Protein AF-F9EP36-F1 (afdb_monomer)

Mean predicted aligned error: 14.04 Å

Radius of gyration: 19.12 Å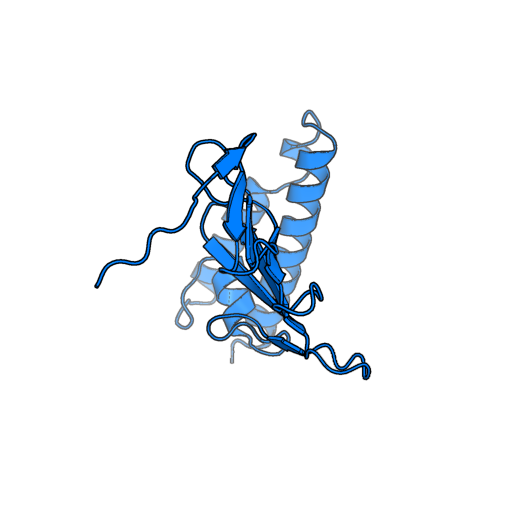; Cα contacts (8 Å, |Δi|>4): 230; chains: 1; bounding box: 52×39×46 Å

Secondary structure (DSSP, 8-state):
-------EEETTEEEEE-TTS-EEEEEEEETTEE-EEEEEE-TTSSEEEEEEEETTEEEEEEE--SSSS---EEE-TTS--TT-THHHHHHHT--TT--HHHHHHHHHHHHHHH-GGGGTTS-HHHHHHHHHHHHHHHHHHHHHHHH--

Nearest PDB structures (foldseek):
  7vfm-assembly2_C  TM=6.776E-01  e=6.933E-03  Staphylococcus aureus subsp. aureus USA300
  5e9u-assembly1_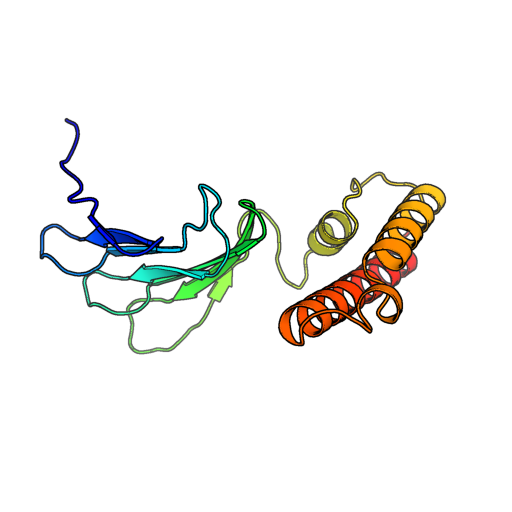D  TM=6.563E-01  e=6.537E-03  Streptococcus gordonii
  7vfn-assembly2_C  TM=7.112E-01  e=2.243E-02  Staphylococcus aureus subsp. aureus USA300
  7vfm-assembly1_A  TM=4.727E-01  e=2.115E-02  Staphylococcus aureus subsp. aureus USA300
  7ec1-assembly1_B  TM=4.729E-01  e=5.102E-02  Staphylococcus aureus subsp. aureus USA300

pLDDT: mean 74.53, std 14.13, range [33.28, 91.31]

Organism: NCBI:txid997347

Structure (mmCIF, N/CA/C/O backbone):
data_AF-F9EP36-F1
#
_entry.id   AF-F9EP36-F1
#
loop_
_atom_site.group_PDB
_atom_site.id
_atom_site.type_symbol
_atom_site.label_atom_id
_atom_site.label_alt_id
_atom_site.label_comp_id
_atom_site.label_asym_id
_atom_site.label_entity_id
_atom_site.label_seq_id
_atom_site.pdbx_PDB_ins_code
_atom_site.Cartn_x
_atom_site.Cartn_y
_atom_site.Cartn_z
_atom_site.occupancy
_atom_site.B_iso_or_equiv
_atom_site.auth_seq_id
_atom_site.auth_comp_id
_atom_site.auth_asym_id
_atom_site.auth_atom_id
_atom_site.pdbx_PDB_model_num
ATOM 1 N N . MET A 1 1 ? -29.469 -18.237 6.618 1.00 33.28 1 MET A N 1
ATOM 2 C CA . MET A 1 1 ? -29.587 -17.023 7.456 1.00 33.28 1 MET A CA 1
ATOM 3 C C . MET A 1 1 ? -28.737 -15.926 6.822 1.00 33.28 1 MET A C 1
ATOM 5 O O . MET A 1 1 ? -27.547 -16.142 6.652 1.00 33.28 1 MET A O 1
ATOM 9 N N . ARG A 1 2 ? -29.332 -14.816 6.368 1.00 37.31 2 ARG A N 1
ATOM 10 C CA . ARG A 1 2 ? -28.615 -13.639 5.840 1.00 37.31 2 ARG A CA 1
ATOM 11 C C . ARG A 1 2 ? -28.893 -12.496 6.813 1.00 37.31 2 ARG A C 1
ATOM 13 O O . ARG A 1 2 ? -30.041 -12.084 6.929 1.00 37.31 2 ARG A O 1
ATOM 20 N N . THR A 1 3 ? -27.894 -12.078 7.578 1.00 39.41 3 THR A N 1
ATOM 21 C CA . THR A 1 3 ? -28.045 -11.030 8.594 1.00 39.41 3 THR A CA 1
ATOM 22 C C . THR A 1 3 ? -28.234 -9.652 7.944 1.00 39.41 3 THR A C 1
ATOM 24 O O . THR A 1 3 ? -27.612 -9.368 6.915 1.00 39.41 3 THR A O 1
ATOM 27 N N . PRO A 1 4 ? -29.094 -8.785 8.511 1.00 42.03 4 PRO A N 1
ATOM 28 C CA . PRO A 1 4 ? -29.418 -7.486 7.938 1.00 42.03 4 PRO A CA 1
ATOM 29 C C . PRO A 1 4 ? -28.344 -6.465 8.333 1.00 42.03 4 PRO A C 1
ATOM 31 O O . PRO A 1 4 ? -28.466 -5.761 9.332 1.00 42.03 4 PRO A O 1
ATOM 34 N N . PHE A 1 5 ? -27.261 -6.370 7.560 1.00 46.81 5 PHE A N 1
ATOM 35 C CA . PHE A 1 5 ? -26.317 -5.264 7.721 1.00 46.81 5 PHE A CA 1
ATOM 36 C C . PHE A 1 5 ? -27.027 -3.956 7.357 1.00 46.81 5 PHE A C 1
ATOM 38 O O . PHE A 1 5 ? -27.423 -3.751 6.208 1.00 46.81 5 PHE A O 1
ATOM 45 N N . LYS A 1 6 ? -27.196 -3.062 8.338 1.00 47.19 6 LYS A N 1
ATOM 46 C CA . LYS A 1 6 ? -27.715 -1.700 8.154 1.00 47.19 6 LYS A CA 1
ATOM 47 C C . LYS A 1 6 ? -26.655 -0.858 7.433 1.00 47.19 6 LYS A C 1
ATOM 49 O O . LYS A 1 6 ? -25.973 -0.039 8.038 1.00 47.19 6 LYS A O 1
ATOM 54 N N . ASN A 1 7 ? -26.473 -1.130 6.144 1.00 50.56 7 ASN A N 1
ATOM 55 C CA . ASN A 1 7 ? -25.464 -0.506 5.301 1.00 50.56 7 ASN A CA 1
ATOM 56 C C . ASN A 1 7 ? -25.910 0.930 5.003 1.00 50.56 7 ASN A C 1
ATOM 58 O O . ASN A 1 7 ? -26.829 1.156 4.216 1.00 50.56 7 ASN A O 1
ATOM 62 N N . SER A 1 8 ? -25.306 1.905 5.677 1.00 56.25 8 SER A N 1
ATOM 63 C CA . SER A 1 8 ? -25.582 3.317 5.409 1.00 56.25 8 SER A CA 1
ATOM 64 C C . SER A 1 8 ? -24.542 3.828 4.422 1.00 56.25 8 SER A C 1
ATOM 66 O O . SER A 1 8 ? -23.374 3.978 4.767 1.00 56.25 8 SER A O 1
ATOM 68 N N . LEU A 1 9 ? -24.955 4.079 3.179 1.00 53.34 9 LEU A N 1
ATOM 69 C CA . LEU A 1 9 ? -24.107 4.721 2.177 1.00 53.34 9 LEU A CA 1
ATOM 70 C C . LEU A 1 9 ? -24.139 6.235 2.429 1.00 53.34 9 LEU A C 1
ATOM 72 O O . LEU A 1 9 ? -24.950 6.958 1.854 1.00 53.34 9 LEU A O 1
ATOM 76 N N . LYS A 1 10 ? -23.311 6.726 3.352 1.00 54.28 10 LYS A N 1
ATOM 77 C CA . LYS A 1 10 ? -23.177 8.167 3.599 1.00 54.28 10 LYS A CA 1
ATOM 78 C C . LYS A 1 10 ? -21.921 8.677 2.902 1.00 54.28 10 LYS A C 1
ATOM 80 O O . LYS A 1 10 ? -20.820 8.227 3.183 1.00 54.28 10 LYS A O 1
ATOM 85 N N . SER A 1 11 ? -22.086 9.621 1.977 1.00 53.78 11 SER A N 1
ATOM 86 C CA . SER A 1 11 ? -21.000 10.479 1.471 1.00 53.78 11 SER A CA 1
ATOM 87 C C . SER A 1 11 ? -19.763 9.757 0.904 1.00 53.78 11 SER A C 1
ATOM 89 O O . SER A 1 11 ? -18.638 10.184 1.150 1.00 53.78 11 SER A O 1
ATOM 91 N N . GLY A 1 12 ? -19.939 8.669 0.144 1.00 68.19 12 GLY A N 1
ATOM 92 C CA . GLY A 1 12 ? -18.802 7.971 -0.479 1.00 68.19 12 GLY A CA 1
ATOM 93 C C . GLY A 1 12 ? -17.945 7.173 0.510 1.00 68.19 12 GLY A C 1
ATOM 94 O O . GLY A 1 12 ? -16.748 6.977 0.310 1.00 68.19 12 GLY A O 1
ATOM 95 N N . LYS A 1 13 ? -18.544 6.707 1.602 1.00 72.44 13 LYS A N 1
ATOM 96 C CA . LYS A 1 13 ? -17.974 5.683 2.471 1.00 72.44 13 LYS A CA 1
ATOM 97 C C . LYS A 1 13 ? -19.058 4.677 2.842 1.00 72.44 13 LYS A C 1
ATOM 99 O O . LYS A 1 13 ? -20.239 5.013 2.920 1.00 72.44 13 LYS A O 1
ATOM 104 N N . MET A 1 14 ? -18.649 3.426 2.992 1.00 80.50 14 MET A N 1
ATOM 105 C CA . MET A 1 14 ? -19.493 2.337 3.458 1.00 80.50 14 MET A CA 1
ATOM 106 C C . MET A 1 14 ? -19.201 2.110 4.933 1.00 80.50 14 MET A C 1
ATOM 108 O O . MET A 1 14 ? -18.054 1.873 5.306 1.00 80.50 14 MET A O 1
ATOM 112 N N . GLU A 1 15 ? -20.238 2.177 5.756 1.00 82.69 15 GLU A N 1
ATOM 113 C CA . GLU A 1 15 ? -20.147 1.953 7.193 1.00 82.69 15 GLU A CA 1
ATOM 114 C C . GLU A 1 15 ? -21.006 0.740 7.554 1.00 82.69 15 GLU A C 1
ATOM 116 O O . GLU A 1 15 ? -22.191 0.688 7.207 1.00 82.69 15 GLU A O 1
ATOM 121 N N . ALA A 1 16 ? -20.417 -0.226 8.259 1.00 84.25 16 ALA A N 1
ATOM 122 C CA . ALA A 1 16 ? -21.174 -1.287 8.912 1.00 84.25 16 ALA A CA 1
ATOM 123 C C . ALA A 1 16 ? -21.062 -1.139 10.425 1.00 84.25 16 ALA A C 1
ATOM 125 O O . ALA A 1 16 ? -20.034 -0.703 10.947 1.00 84.25 16 ALA A O 1
ATOM 126 N N . PHE A 1 17 ? -22.122 -1.534 11.120 1.00 82.12 17 PHE A N 1
ATOM 127 C CA . PHE A 1 17 ? -22.259 -1.419 12.566 1.00 82.12 17 PHE A CA 1
ATOM 128 C C . PHE A 1 17 ? -22.421 -2.811 13.186 1.00 82.12 17 PHE A C 1
ATOM 130 O O . PHE A 1 17 ? -22.920 -3.732 12.536 1.00 82.12 17 PHE A O 1
ATOM 137 N N . TYR A 1 18 ? -21.991 -2.963 14.435 1.00 81.75 18 TYR A N 1
ATOM 138 C CA . TYR A 1 18 ? -22.345 -4.098 15.284 1.00 81.75 18 TYR A CA 1
ATOM 139 C C . TYR A 1 18 ? -23.840 -4.063 15.633 1.00 81.75 18 TYR A C 1
ATOM 141 O O . TYR A 1 18 ? -24.495 -3.028 15.490 1.00 81.75 18 TYR A O 1
ATOM 149 N N . GLU A 1 19 ? -24.382 -5.176 16.136 1.00 79.44 19 GLU A N 1
ATOM 150 C CA . GLU A 1 19 ? -25.770 -5.237 16.627 1.00 79.44 19 GLU A CA 1
ATOM 151 C C . GLU A 1 19 ? -26.021 -4.240 17.768 1.00 79.44 19 GLU A C 1
ATOM 153 O O . GLU A 1 19 ? -27.108 -3.678 17.875 1.00 79.44 19 GLU A O 1
ATOM 158 N N . SER A 1 20 ? -24.979 -3.924 18.544 1.00 79.56 20 SER A N 1
ATOM 159 C CA . SER A 1 20 ? -24.967 -2.877 19.571 1.00 79.56 20 SER A CA 1
ATOM 160 C C . SER A 1 20 ? -25.059 -1.442 19.023 1.00 79.56 20 SER A C 1
ATOM 162 O O . SER A 1 20 ? -25.136 -0.489 19.797 1.00 79.56 20 SER A O 1
ATOM 164 N N . GLY A 1 21 ? -25.032 -1.251 17.699 1.00 79.94 21 GLY A N 1
ATOM 165 C CA . GLY A 1 21 ? -25.083 0.057 17.037 1.00 79.94 21 GLY A CA 1
ATOM 166 C C . GLY A 1 21 ? -23.738 0.785 16.950 1.00 79.94 21 GLY A C 1
ATOM 167 O O . GLY A 1 21 ? -23.665 1.867 16.368 1.00 79.94 21 GLY A O 1
ATOM 168 N N . ARG A 1 22 ? -22.660 0.203 17.488 1.00 81.12 22 ARG A N 1
ATOM 169 C CA . ARG A 1 22 ? -21.295 0.739 17.370 1.00 81.12 22 ARG A CA 1
ATOM 170 C C . ARG A 1 22 ? -20.734 0.501 15.976 1.00 81.12 22 ARG A C 1
ATOM 172 O O . ARG A 1 22 ? -21.069 -0.493 15.337 1.00 81.12 22 ARG A O 1
ATOM 179 N N . ILE A 1 23 ? -19.869 1.394 15.500 1.00 83.06 23 ILE A N 1
ATOM 180 C CA . ILE A 1 23 ? -19.220 1.212 14.199 1.00 83.06 23 ILE A CA 1
ATOM 181 C C . ILE A 1 23 ? -18.326 -0.030 14.234 1.00 83.06 23 ILE A C 1
ATOM 183 O O . ILE A 1 23 ? -17.579 -0.246 15.183 1.00 83.06 23 ILE A O 1
ATOM 187 N N . LYS A 1 24 ? -18.445 -0.861 13.202 1.00 86.62 24 LYS A N 1
ATOM 188 C CA . LYS A 1 24 ? -17.657 -2.077 13.007 1.00 86.62 24 LYS A CA 1
ATOM 189 C C . LYS A 1 24 ? -16.595 -1.872 11.944 1.00 86.62 24 LYS A C 1
ATOM 191 O O . LYS A 1 24 ? -15.441 -2.219 12.157 1.00 86.62 24 LYS A O 1
ATOM 196 N N . ILE A 1 25 ? -16.979 -1.307 10.805 1.00 86.69 25 ILE A N 1
ATOM 197 C CA . ILE A 1 25 ? -16.064 -1.069 9.693 1.00 86.69 25 ILE A CA 1
ATOM 198 C C . ILE A 1 25 ? -16.448 0.209 8.956 1.00 86.69 25 ILE A C 1
ATOM 200 O O . ILE A 1 25 ? -17.631 0.494 8.777 1.00 86.69 25 ILE A O 1
ATOM 204 N N . GLU A 1 26 ? -15.443 0.947 8.511 1.00 88.75 26 GLU A N 1
ATOM 205 C CA . GLU A 1 26 ? -15.549 2.106 7.639 1.00 88.75 26 GLU A CA 1
ATOM 206 C C . GLU A 1 26 ? -14.667 1.860 6.412 1.00 88.75 26 GLU A C 1
ATOM 208 O O . GLU A 1 26 ? -13.462 1.668 6.544 1.00 88.75 26 GLU A O 1
ATOM 213 N N . ILE A 1 27 ? -15.250 1.843 5.214 1.00 86.06 27 ILE A N 1
ATOM 214 C CA . ILE A 1 27 ? -14.526 1.642 3.954 1.00 86.06 27 ILE A CA 1
ATOM 215 C C . ILE A 1 27 ? -14.747 2.868 3.061 1.00 86.06 27 I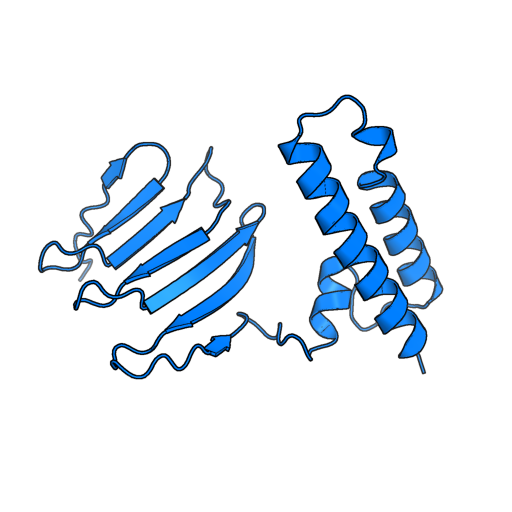LE A C 1
ATOM 217 O O . ILE A 1 27 ? -15.884 3.109 2.643 1.00 86.06 27 ILE A O 1
ATOM 221 N N . PRO A 1 28 ? -13.699 3.640 2.719 1.00 81.56 28 PRO A N 1
ATOM 222 C CA . PRO A 1 28 ? -13.833 4.771 1.810 1.00 81.56 28 PRO A CA 1
ATOM 223 C C . PRO A 1 28 ? -14.079 4.276 0.380 1.00 81.56 28 PRO A C 1
ATOM 225 O O . PRO A 1 28 ? -13.262 3.558 -0.195 1.00 81.56 28 PRO A O 1
ATOM 228 N N . TYR A 1 29 ? -15.202 4.684 -0.204 1.00 75.44 29 TYR A N 1
ATOM 229 C CA . TYR A 1 29 ? -15.652 4.292 -1.537 1.00 75.44 29 TYR A CA 1
ATOM 230 C C . TYR A 1 29 ? -15.835 5.529 -2.417 1.00 75.44 29 TYR A C 1
ATOM 232 O O . TYR A 1 29 ? -16.827 6.250 -2.323 1.00 75.44 29 TYR A O 1
ATOM 240 N N . SER A 1 30 ? -14.909 5.756 -3.345 1.00 66.56 30 SER A N 1
ATOM 241 C CA . SER A 1 30 ? -15.029 6.849 -4.310 1.00 66.56 30 SER A CA 1
ATOM 242 C C . SER A 1 30 ? -15.337 6.290 -5.694 1.00 66.56 30 SER A C 1
ATOM 244 O O . SER A 1 30 ? -14.551 5.524 -6.244 1.00 66.56 30 SER A O 1
ATOM 246 N N . ARG A 1 31 ? -16.493 6.664 -6.266 1.00 63.91 31 ARG A N 1
ATOM 247 C CA . ARG A 1 31 ? -16.913 6.280 -7.632 1.00 63.91 31 ARG A CA 1
ATOM 248 C C . ARG A 1 31 ? -16.849 4.762 -7.907 1.00 63.91 31 ARG A C 1
ATOM 250 O O . ARG A 1 31 ? -16.453 4.343 -8.987 1.00 63.91 31 ARG A O 1
ATOM 257 N N . GLY A 1 32 ? -17.221 3.942 -6.920 1.00 67.06 32 GLY A N 1
ATOM 258 C CA . GLY A 1 32 ? -17.228 2.476 -7.032 1.00 67.06 32 GLY A CA 1
ATOM 259 C C . GLY A 1 32 ? -15.881 1.791 -6.771 1.00 67.06 32 GLY A C 1
ATOM 260 O O . GLY A 1 32 ? -15.824 0.567 -6.780 1.00 67.06 32 GLY A O 1
ATOM 261 N N . VAL A 1 33 ? -14.817 2.550 -6.486 1.00 68.81 33 VAL A N 1
ATOM 262 C CA . VAL A 1 33 ? -13.484 2.016 -6.178 1.00 68.81 33 VAL A CA 1
ATOM 263 C C . VAL A 1 33 ? -13.107 2.349 -4.736 1.00 68.81 33 VAL A C 1
ATOM 265 O O . VAL A 1 33 ? -13.264 3.487 -4.282 1.00 68.81 33 VAL A O 1
ATOM 268 N N . VAL A 1 34 ? -12.581 1.359 -4.012 1.00 75.25 34 VAL A N 1
ATOM 269 C CA . VAL A 1 34 ? -12.012 1.577 -2.678 1.00 75.25 34 VAL A CA 1
ATOM 270 C C . 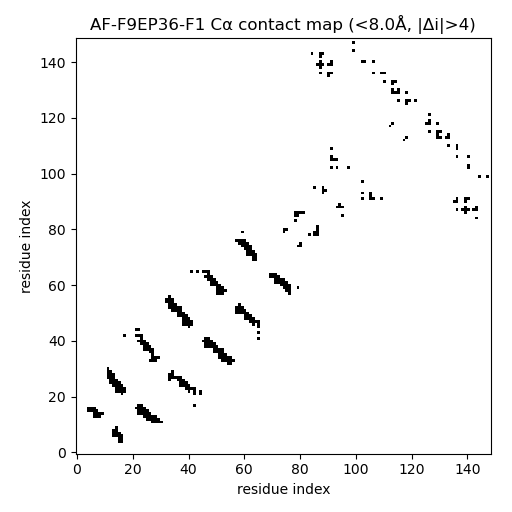VAL A 1 34 ? -10.659 2.261 -2.829 1.00 75.25 34 VAL A C 1
ATOM 272 O O . VAL A 1 34 ? -9.739 1.725 -3.449 1.00 75.25 34 VAL A O 1
ATOM 275 N N . ASN A 1 35 ? -10.534 3.466 -2.284 1.00 76.06 35 ASN A N 1
ATOM 276 C CA . ASN A 1 35 ? -9.284 4.216 -2.309 1.00 76.06 35 ASN A CA 1
ATOM 277 C C . ASN A 1 35 ? -9.159 5.016 -1.013 1.00 76.06 35 ASN A C 1
ATOM 279 O O . ASN A 1 35 ? -10.016 5.850 -0.715 1.00 76.06 35 ASN A O 1
ATOM 283 N N . GLY A 1 36 ? -8.109 4.750 -0.239 1.00 82.31 36 GLY A N 1
ATOM 284 C CA . GLY A 1 36 ? -7.923 5.304 1.099 1.00 82.31 36 GLY A CA 1
ATOM 285 C C . GLY A 1 36 ? -7.787 4.223 2.167 1.00 82.31 36 GLY A C 1
ATOM 286 O O . GLY A 1 36 ? -7.491 3.069 1.875 1.00 82.31 36 GLY A O 1
ATOM 287 N N . ILE A 1 37 ? -7.972 4.616 3.423 1.00 84.31 37 ILE A N 1
ATOM 288 C CA . ILE A 1 37 ? -7.775 3.739 4.578 1.00 84.31 37 ILE A CA 1
ATOM 289 C C . ILE A 1 37 ? -9.140 3.249 5.041 1.00 84.31 37 ILE A C 1
ATOM 291 O O . ILE A 1 37 ? -9.967 4.056 5.461 1.00 84.31 37 ILE A O 1
ATOM 295 N N . ALA A 1 38 ? -9.372 1.943 4.958 1.00 87.50 38 ALA A N 1
ATOM 296 C CA . ALA A 1 38 ? -10.503 1.326 5.626 1.00 87.50 38 ALA A CA 1
ATOM 297 C C . ALA A 1 38 ? -10.149 1.053 7.085 1.00 87.50 38 ALA A C 1
ATOM 299 O O . ALA A 1 38 ? -9.049 0.592 7.384 1.00 87.50 38 ALA A O 1
ATOM 300 N N . LYS A 1 39 ? -11.082 1.317 7.990 1.00 88.81 39 LYS A N 1
ATOM 301 C CA . LYS A 1 39 ? -10.890 1.155 9.428 1.00 88.81 39 LYS A CA 1
ATOM 302 C C . LYS A 1 39 ? -11.863 0.125 9.955 1.00 88.81 39 LYS A C 1
ATOM 304 O O . LYS A 1 39 ? -13.054 0.209 9.691 1.00 88.81 39 LYS A O 1
ATOM 309 N N . GLU A 1 40 ? -11.358 -0.833 10.705 1.00 88.75 40 GLU A N 1
ATOM 310 C CA . GLU A 1 40 ? -12.144 -1.809 11.443 1.00 88.75 40 GLU A CA 1
ATOM 311 C C . GLU A 1 40 ? -11.998 -1.514 12.928 1.00 88.75 40 GLU A C 1
ATOM 313 O O . GLU A 1 40 ? -10.903 -1.198 13.397 1.00 88.75 40 GLU A O 1
ATOM 318 N N . TYR A 1 41 ? -13.094 -1.619 13.664 1.00 87.44 41 TYR A N 1
ATOM 319 C CA . TYR A 1 41 ? -13.162 -1.300 15.080 1.00 87.44 41 TYR A CA 1
ATOM 320 C C . TYR A 1 41 ? -13.617 -2.525 15.866 1.00 87.44 41 TYR A C 1
ATOM 322 O O . TYR A 1 41 ? -14.471 -3.294 15.419 1.00 87.44 41 TYR A O 1
ATOM 330 N N . PHE A 1 42 ? -13.063 -2.694 17.061 1.00 85.06 42 PHE A N 1
ATOM 331 C CA . PHE A 1 42 ? -13.584 -3.619 18.054 1.00 85.06 42 PHE A CA 1
ATOM 332 C C . PHE A 1 42 ? -14.944 -3.137 18.549 1.00 85.06 42 PHE A C 1
ATOM 334 O O . PHE A 1 42 ? -15.262 -1.948 18.498 1.00 85.06 42 PHE A O 1
ATOM 341 N N . GLU A 1 43 ? -15.738 -4.049 19.104 1.00 82.56 43 GLU A N 1
ATOM 342 C CA . GLU A 1 43 ? -17.004 -3.677 19.735 1.00 82.56 43 GLU A CA 1
ATOM 343 C C . GLU A 1 43 ? -16.798 -2.731 20.932 1.00 82.56 43 GLU A C 1
ATOM 345 O O . GLU A 1 43 ? -17.674 -1.931 21.242 1.00 82.56 43 GLU A O 1
ATOM 350 N N . SER A 1 44 ? -15.607 -2.711 21.542 1.00 82.12 44 SER A N 1
ATOM 351 C CA . SER A 1 44 ? -15.193 -1.706 22.533 1.00 82.12 44 SER A CA 1
ATOM 352 C C . SER A 1 44 ? -15.190 -0.265 21.987 1.00 82.12 44 SER A C 1
ATOM 354 O O . SER A 1 44 ? -15.256 0.681 22.770 1.00 82.12 44 SER A O 1
ATOM 356 N N . GLY A 1 45 ? -15.155 -0.087 20.661 1.00 80.31 45 GLY A N 1
ATOM 357 C CA . GLY A 1 45 ? -14.963 1.188 19.965 1.00 80.31 45 GLY A CA 1
ATOM 358 C C . GLY A 1 45 ? -13.495 1.502 19.654 1.00 80.31 45 GLY A C 1
ATOM 359 O O . GLY A 1 45 ? -13.209 2.497 18.988 1.00 80.31 45 GLY A O 1
ATOM 360 N N . ARG A 1 46 ? -12.554 0.665 20.110 1.00 83.44 46 ARG A N 1
ATOM 361 C CA . ARG A 1 46 ? -11.125 0.797 19.798 1.00 83.44 46 ARG A CA 1
ATOM 362 C C . ARG A 1 46 ? -10.854 0.387 18.353 1.00 83.44 46 ARG A C 1
ATOM 364 O O . ARG A 1 46 ? -11.529 -0.478 17.804 1.00 83.44 46 ARG A O 1
ATOM 371 N N . LEU A 1 47 ? -9.856 1.006 17.732 1.00 82.56 47 LEU A N 1
ATOM 372 C CA . LEU A 1 47 ? -9.415 0.639 16.390 1.00 82.56 47 LEU A CA 1
ATOM 373 C C . LEU A 1 47 ? -8.816 -0.771 16.430 1.00 82.56 47 LEU A C 1
ATOM 375 O O . LEU A 1 47 ? -7.926 -1.024 17.234 1.00 82.56 47 LEU A O 1
ATOM 379 N N . ALA A 1 48 ? -9.319 -1.669 15.588 1.00 84.62 48 ALA A N 1
ATOM 380 C CA . ALA A 1 48 ? -8.870 -3.053 15.463 1.00 84.62 48 ALA A CA 1
ATOM 381 C C . ALA A 1 48 ? -7.950 -3.247 14.259 1.00 84.62 48 ALA A C 1
ATOM 383 O O . ALA A 1 48 ? -6.958 -3.974 14.335 1.00 84.62 48 ALA A O 1
ATOM 384 N N . LYS A 1 49 ? -8.255 -2.586 13.138 1.00 83.00 49 LYS A N 1
ATOM 385 C CA . LYS A 1 49 ? -7.500 -2.743 11.896 1.00 83.00 49 LYS A CA 1
ATOM 386 C C . LYS A 1 49 ? -7.549 -1.480 11.046 1.00 83.00 49 LYS A C 1
ATOM 388 O O . LYS A 1 49 ? -8.595 -0.855 10.933 1.00 83.00 49 LYS A O 1
ATOM 393 N N . GLU A 1 50 ? -6.448 -1.145 10.392 1.00 86.75 50 GLU A N 1
ATOM 394 C CA . GLU A 1 50 ? -6.402 -0.134 9.332 1.00 86.75 50 GLU A CA 1
ATOM 395 C C . GLU A 1 50 ? -5.887 -0.777 8.059 1.00 86.75 50 GLU A C 1
ATOM 397 O O . GLU A 1 50 ? -4.758 -1.243 8.022 1.00 86.75 50 GLU A O 1
ATOM 402 N N . ILE A 1 51 ? -6.704 -0.824 7.017 1.00 85.44 51 ILE A N 1
ATOM 403 C CA . ILE A 1 51 ? -6.377 -1.448 5.742 1.00 85.44 51 ILE A CA 1
ATOM 404 C C . ILE A 1 51 ? -6.181 -0.345 4.708 1.00 85.44 51 ILE A C 1
ATOM 406 O O . ILE A 1 51 ? -7.100 0.414 4.407 1.00 85.44 51 ILE A O 1
ATOM 410 N N . HIS A 1 52 ? -4.984 -0.253 4.147 1.00 81.38 52 HIS A N 1
ATOM 411 C CA . HIS A 1 52 ? -4.642 0.738 3.139 1.00 81.38 52 HIS A CA 1
ATOM 412 C C . HIS A 1 52 ? -4.988 0.205 1.752 1.00 81.38 52 HIS A C 1
ATOM 414 O O . HIS A 1 52 ? -4.385 -0.758 1.283 1.00 81.38 52 HIS A O 1
ATOM 420 N N . TYR A 1 53 ? -5.927 0.860 1.078 1.00 80.06 53 TYR A N 1
ATOM 421 C CA . TYR A 1 53 ? -6.316 0.561 -0.294 1.00 80.06 53 TYR A CA 1
ATOM 422 C C . TYR A 1 53 ? -5.810 1.633 -1.258 1.00 80.06 53 TYR A C 1
ATOM 424 O O . TYR A 1 53 ? -5.937 2.833 -0.998 1.00 80.06 53 TYR A O 1
ATOM 432 N N . LYS A 1 54 ? -5.300 1.197 -2.412 1.00 73.69 54 LYS A N 1
ATOM 433 C CA . LYS A 1 54 ? -4.928 2.060 -3.539 1.00 73.69 54 LYS A CA 1
ATOM 434 C C . LYS A 1 54 ? -5.509 1.476 -4.824 1.00 73.69 54 LYS A C 1
ATOM 436 O O . LYS A 1 54 ? -5.230 0.331 -5.163 1.00 73.69 54 LYS A O 1
ATOM 441 N N . ASP A 1 55 ? -6.347 2.255 -5.508 1.00 72.38 55 ASP A N 1
ATOM 442 C CA . ASP A 1 55 ? -6.997 1.865 -6.772 1.00 72.38 55 ASP A CA 1
ATOM 443 C C . ASP A 1 55 ? -7.733 0.508 -6.697 1.00 72.38 55 ASP A C 1
ATOM 445 O O . ASP A 1 55 ? -7.642 -0.328 -7.594 1.00 72.38 55 ASP A O 1
ATOM 449 N N . GLY A 1 56 ? -8.443 0.265 -5.589 1.00 69.62 56 GLY A N 1
ATOM 450 C CA . GLY A 1 56 ? -9.193 -0.971 -5.346 1.00 69.62 56 GLY A CA 1
ATOM 451 C C . GLY A 1 56 ? -8.344 -2.161 -4.889 1.00 69.62 56 GLY A C 1
ATOM 452 O O . GLY A 1 56 ? -8.905 -3.212 -4.592 1.00 69.62 56 GLY A O 1
ATOM 453 N N . LYS A 1 57 ? -7.016 -2.014 -4.796 1.00 68.31 57 LYS A N 1
ATOM 454 C CA . LYS A 1 57 ? -6.106 -3.058 -4.308 1.00 68.31 57 LYS A CA 1
ATOM 455 C C . LYS A 1 57 ? -5.710 -2.806 -2.860 1.00 68.31 57 LYS A C 1
ATOM 457 O O . LYS A 1 57 ? -5.318 -1.695 -2.502 1.00 68.31 57 LYS A O 1
ATOM 462 N N . GLU A 1 58 ? -5.797 -3.849 -2.043 1.00 74.62 58 GLU A N 1
ATOM 463 C CA . GLU A 1 58 ? -5.270 -3.844 -0.680 1.00 74.62 58 GLU A CA 1
ATOM 464 C C . GLU A 1 58 ? -3.735 -3.831 -0.727 1.00 74.62 58 GLU A C 1
ATOM 466 O O . GLU A 1 58 ? -3.124 -4.686 -1.367 1.00 74.62 58 GLU A O 1
ATOM 471 N N . MET A 1 59 ? -3.119 -2.835 -0.091 1.00 66.88 59 MET A N 1
ATOM 472 C CA . MET A 1 59 ? -1.665 -2.659 -0.054 1.00 66.88 59 MET A CA 1
ATOM 473 C C . MET A 1 59 ? -1.072 -3.289 1.205 1.00 66.88 59 MET A C 1
ATOM 475 O O . MET A 1 59 ? -0.165 -4.112 1.135 1.00 66.88 59 MET A O 1
ATOM 479 N N . PHE A 1 60 ? -1.565 -2.872 2.370 1.00 69.06 60 PHE A N 1
ATOM 480 C CA . PHE A 1 60 ? -1.125 -3.371 3.668 1.00 69.06 60 PHE A CA 1
ATOM 481 C C . PHE A 1 60 ? -2.183 -3.107 4.726 1.00 69.06 60 PHE A C 1
ATOM 483 O O . PHE A 1 60 ? -3.069 -2.274 4.519 1.00 69.06 60 PHE A O 1
ATOM 490 N N . TYR A 1 61 ? -2.073 -3.776 5.873 1.00 75.75 61 TYR A N 1
ATOM 491 C CA . TYR A 1 61 ? -2.883 -3.419 7.022 1.00 75.75 61 TYR A CA 1
ATOM 492 C C . TYR A 1 61 ? -2.071 -3.288 8.310 1.00 75.75 61 TYR A C 1
ATOM 494 O O . TYR A 1 61 ? -1.039 -3.925 8.520 1.00 75.75 61 TYR A O 1
ATOM 502 N N . LYS A 1 62 ? -2.556 -2.435 9.201 1.00 74.50 62 LYS A N 1
ATOM 503 C CA . LYS A 1 62 ? -2.144 -2.386 10.598 1.00 74.50 62 LYS A CA 1
ATOM 504 C C . LYS A 1 62 ? -3.200 -3.101 11.409 1.00 74.50 62 LYS A C 1
ATOM 506 O O . LYS A 1 62 ? -4.387 -2.923 11.153 1.00 74.50 62 LYS A O 1
ATOM 511 N N . SER A 1 63 ? -2.783 -3.948 12.339 1.00 76.25 63 SER A N 1
ATOM 512 C CA . SER A 1 63 ? -3.696 -4.598 13.277 1.00 76.25 63 SER A CA 1
ATOM 513 C C . SER A 1 63 ? -3.339 -4.204 14.699 1.00 76.25 63 SER A C 1
ATOM 515 O O . SER A 1 63 ? -2.161 -4.118 15.057 1.00 76.25 63 SER A O 1
ATOM 517 N N . TYR A 1 64 ? -4.376 -3.975 15.488 1.00 76.50 64 TYR A N 1
ATOM 518 C CA . TYR A 1 64 ? -4.311 -3.537 16.870 1.00 76.50 64 TYR A CA 1
ATOM 519 C C . TYR A 1 64 ? -4.969 -4.600 17.743 1.00 76.50 64 TYR A C 1
ATOM 521 O O . TYR A 1 64 ? -5.920 -5.257 17.324 1.00 76.50 64 TYR A O 1
ATOM 529 N N . PHE A 1 65 ? -4.455 -4.783 18.954 1.00 72.38 65 PHE A N 1
ATOM 530 C CA . PHE A 1 65 ? -5.096 -5.622 19.961 1.00 72.38 65 PHE A CA 1
ATOM 531 C C . PHE A 1 65 ? -5.997 -4.758 20.843 1.00 72.38 65 PHE A C 1
ATOM 533 O O . PHE A 1 65 ? -5.690 -3.596 21.090 1.00 72.38 65 PHE A O 1
ATOM 540 N N . ASP A 1 66 ? -7.086 -5.333 21.351 1.00 68.19 66 ASP A N 1
ATOM 541 C CA . ASP A 1 66 ? -8.050 -4.619 22.201 1.00 68.19 66 ASP A CA 1
ATOM 542 C C . ASP A 1 66 ? -7.507 -4.306 23.617 1.00 68.19 66 ASP A C 1
ATOM 544 O O . ASP A 1 66 ? -8.155 -3.604 24.389 1.00 68.19 66 ASP A O 1
ATOM 548 N N . ASN A 1 67 ? -6.296 -4.770 23.959 1.00 66.81 67 ASN A N 1
ATOM 549 C CA . ASN A 1 67 ? -5.658 -4.536 25.258 1.00 66.81 67 ASN A CA 1
ATOM 550 C C . ASN A 1 67 ? -4.944 -3.173 25.338 1.00 66.81 67 ASN A C 1
ATOM 552 O O . ASN A 1 67 ? -4.351 -2.709 24.371 1.00 66.81 67 ASN A O 1
ATOM 556 N N . ASP A 1 68 ? -4.916 -2.577 26.539 1.00 58.53 68 ASP A N 1
ATOM 557 C CA . ASP A 1 68 ? -4.281 -1.276 26.852 1.00 58.53 68 ASP A CA 1
ATOM 558 C C . ASP A 1 68 ? -2.773 -1.204 26.526 1.00 58.53 68 ASP A C 1
ATOM 560 O O . ASP A 1 68 ? -2.187 -0.129 26.391 1.00 58.53 68 ASP A O 1
ATOM 564 N N . ASN A 1 69 ? -2.134 -2.361 26.344 1.00 48.66 69 ASN A N 1
ATOM 565 C CA . ASN A 1 69 ? -0.765 -2.459 25.863 1.00 48.66 69 ASN A CA 1
ATOM 566 C C . ASN A 1 69 ? -0.743 -2.279 24.336 1.00 48.66 69 ASN A C 1
ATOM 568 O O . ASN A 1 69 ? -1.038 -3.217 23.596 1.00 48.66 69 ASN A O 1
ATOM 572 N N . LYS A 1 70 ? -0.373 -1.075 23.877 1.00 49.56 70 LYS A N 1
ATOM 573 C CA . LYS A 1 70 ? -0.129 -0.689 22.471 1.00 49.56 70 LYS A CA 1
ATOM 574 C C . LYS A 1 70 ? 0.963 -1.545 21.802 1.00 49.56 70 LYS A C 1
ATOM 576 O O . LYS A 1 70 ? 2.039 -1.053 21.477 1.00 49.56 70 LYS A O 1
ATOM 581 N N . GLN A 1 71 ? 0.710 -2.827 21.571 1.00 51.16 71 GLN A N 1
ATOM 582 C CA . GLN A 1 71 ? 1.512 -3.625 20.651 1.00 51.16 71 GLN A CA 1
ATOM 583 C C . GLN A 1 71 ? 0.892 -3.511 19.262 1.00 51.16 71 GLN A C 1
ATOM 585 O O . GLN A 1 71 ? -0.022 -4.249 18.899 1.00 51.16 71 GLN A O 1
ATOM 590 N N . GLU A 1 72 ? 1.375 -2.538 18.495 1.00 54.56 72 GLU A N 1
ATOM 591 C CA . GLU A 1 72 ? 1.114 -2.444 17.062 1.00 54.56 72 GLU A CA 1
ATOM 592 C C . GLU A 1 72 ? 1.760 -3.650 16.371 1.00 54.56 72 GLU A C 1
ATOM 594 O O . GLU A 1 72 ? 2.958 -3.894 16.513 1.00 54.56 72 GLU A O 1
ATOM 599 N N . LYS A 1 73 ? 0.972 -4.424 15.621 1.00 52.91 73 LYS A N 1
ATOM 600 C CA . LYS A 1 73 ? 1.526 -5.361 14.641 1.00 52.91 73 LYS A CA 1
ATOM 601 C C . LYS A 1 73 ? 1.103 -4.884 13.261 1.00 52.91 73 LYS A C 1
ATOM 603 O O . LYS A 1 73 ? -0.024 -5.135 12.823 1.00 52.91 73 LYS A O 1
ATOM 608 N N . GLU A 1 74 ? 2.017 -4.190 12.586 1.00 54.19 74 GLU A N 1
ATOM 609 C CA . GLU A 1 74 ? 1.941 -3.939 11.148 1.00 54.19 74 GLU A CA 1
ATOM 610 C C . GLU A 1 74 ? 2.030 -5.296 10.443 1.00 54.19 74 GLU A C 1
ATOM 612 O O . GLU A 1 74 ? 3.080 -5.938 10.407 1.00 54.19 74 GLU A O 1
ATOM 617 N N . LYS A 1 75 ? 0.896 -5.791 9.951 1.00 55.34 75 LYS A N 1
ATOM 618 C CA . LYS A 1 75 ? 0.815 -7.069 9.252 1.00 55.34 75 LYS A CA 1
ATOM 619 C C . LYS A 1 75 ? 0.301 -6.788 7.866 1.00 55.34 75 LYS A C 1
ATOM 621 O O . LYS A 1 75 ? -0.862 -6.492 7.659 1.00 55.34 75 LYS A O 1
ATOM 626 N N . TYR A 1 76 ? 1.168 -6.918 6.890 1.00 51.59 76 TYR A N 1
ATOM 627 C CA . TYR A 1 76 ? 0.758 -6.701 5.529 1.00 51.59 76 TYR A CA 1
ATOM 628 C C . TYR A 1 76 ? -0.042 -7.911 5.043 1.00 51.59 76 TYR A C 1
ATOM 630 O O . TYR A 1 76 ? 0.368 -9.062 5.229 1.00 51.59 76 TYR A O 1
ATOM 638 N N . SER A 1 77 ? -1.202 -7.669 4.446 1.00 41.88 77 SER A N 1
ATOM 639 C CA . SER A 1 77 ? -1.985 -8.736 3.838 1.00 41.88 77 SER A CA 1
ATOM 640 C C . SER A 1 77 ? -1.225 -9.345 2.680 1.00 41.88 77 SER A C 1
ATOM 642 O O . SER A 1 77 ? -0.665 -8.663 1.831 1.00 41.88 77 SER A O 1
ATOM 644 N N . ASN A 1 78 ? -1.211 -10.674 2.679 1.00 40.53 78 ASN A N 1
ATOM 645 C CA . ASN A 1 78 ? -0.677 -11.496 1.608 1.00 40.53 78 ASN A CA 1
ATOM 646 C C . ASN A 1 78 ? 0.812 -11.249 1.278 1.00 40.53 78 ASN A C 1
ATOM 648 O O . ASN A 1 78 ? 1.172 -10.910 0.155 1.00 40.53 78 ASN A O 1
ATOM 652 N N . GLY A 1 79 ? 1.699 -11.472 2.256 1.00 48.31 79 GLY A N 1
ATOM 653 C CA . GLY A 1 79 ? 3.136 -11.629 1.988 1.00 48.31 79 GLY A CA 1
ATOM 654 C C . GLY A 1 79 ? 3.905 -10.332 1.730 1.00 48.31 79 GLY A C 1
ATOM 655 O O . GLY A 1 79 ? 4.865 -10.335 0.968 1.00 48.31 79 GLY A O 1
ATOM 656 N N . TYR A 1 80 ? 3.512 -9.240 2.376 1.00 46.09 80 TYR A N 1
ATOM 657 C CA . TYR A 1 80 ? 4.115 -7.919 2.191 1.00 46.09 80 TYR A CA 1
ATOM 658 C C . TYR A 1 80 ? 4.910 -7.431 3.412 1.00 46.09 80 TYR A C 1
ATOM 660 O O . TYR A 1 80 ? 4.961 -6.241 3.644 1.00 46.09 80 TYR A O 1
ATOM 668 N N . SER A 1 81 ? 5.531 -8.285 4.230 1.00 45.69 81 SER A N 1
ATOM 669 C CA . SER A 1 81 ? 6.401 -7.785 5.312 1.00 45.69 81 SER A CA 1
ATOM 670 C C . SER A 1 81 ? 7.421 -6.758 4.778 1.00 45.69 81 SER A C 1
ATOM 672 O O . SER A 1 81 ? 7.852 -6.863 3.630 1.00 45.69 81 SER A O 1
ATOM 674 N N . LYS A 1 82 ? 7.825 -5.770 5.584 1.00 44.69 82 LYS A N 1
ATOM 675 C CA . LYS A 1 82 ? 8.859 -4.769 5.227 1.00 44.69 82 LYS A CA 1
ATOM 676 C C . LYS A 1 82 ? 10.195 -5.422 4.817 1.00 44.69 82 LYS A C 1
ATOM 678 O O . LYS A 1 82 ? 10.985 -4.843 4.082 1.00 44.69 82 LYS A O 1
ATOM 683 N N . ASP A 1 83 ? 10.378 -6.661 5.255 1.00 50.47 83 ASP A N 1
ATOM 684 C CA . ASP A 1 83 ? 11.492 -7.584 5.024 1.00 50.47 83 ASP A CA 1
ATOM 685 C C . ASP A 1 83 ? 11.191 -8.609 3.910 1.00 50.47 83 ASP A C 1
ATOM 687 O O . ASP A 1 83 ? 12.016 -9.469 3.608 1.00 50.47 83 ASP A O 1
ATOM 691 N N . ASN A 1 84 ? 10.013 -8.536 3.280 1.00 61.47 84 ASN A N 1
ATOM 692 C CA . ASN A 1 84 ? 9.631 -9.411 2.187 1.00 61.47 84 ASN A CA 1
ATOM 693 C C . ASN A 1 84 ? 10.001 -8.772 0.839 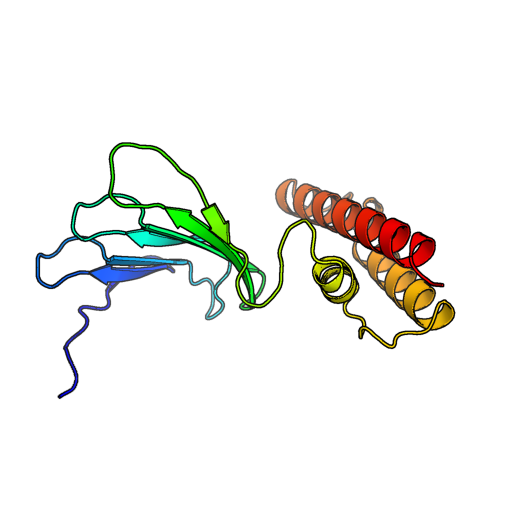1.00 61.47 84 ASN A C 1
ATOM 695 O O . ASN A 1 84 ? 9.324 -7.836 0.394 1.00 61.47 84 ASN A O 1
ATOM 699 N N . PRO A 1 85 ? 11.007 -9.309 0.126 1.00 64.00 85 PRO A N 1
ATOM 700 C CA . PRO A 1 85 ? 11.410 -8.786 -1.175 1.00 64.00 85 PRO A CA 1
ATOM 701 C C . PRO A 1 85 ? 10.277 -8.828 -2.210 1.00 64.00 85 PRO A C 1
ATOM 703 O O . PRO A 1 85 ? 10.315 -8.078 -3.182 1.00 64.00 85 PRO A O 1
ATOM 706 N N . ASN A 1 86 ? 9.220 -9.622 -1.973 1.00 68.00 86 ASN A N 1
ATOM 707 C CA . ASN A 1 86 ? 7.998 -9.650 -2.784 1.00 68.00 86 ASN A CA 1
ATOM 708 C C . ASN A 1 86 ? 7.332 -8.275 -2.938 1.00 68.00 86 ASN A C 1
ATOM 710 O O . ASN A 1 86 ? 6.719 -8.029 -3.976 1.00 68.00 86 ASN A O 1
ATOM 714 N N . ARG A 1 87 ? 7.477 -7.366 -1.958 1.00 71.88 87 ARG A N 1
ATOM 715 C CA . ARG A 1 87 ? 6.953 -5.995 -2.061 1.00 71.88 87 ARG A CA 1
ATOM 716 C C . ARG A 1 87 ? 7.552 -5.263 -3.261 1.00 71.88 87 ARG A C 1
ATOM 718 O O . ARG A 1 87 ? 6.817 -4.601 -3.987 1.00 71.88 87 ARG A O 1
ATOM 725 N N . TYR A 1 88 ? 8.851 -5.414 -3.499 1.00 82.50 88 TYR A N 1
ATOM 726 C CA . TYR A 1 88 ? 9.554 -4.717 -4.575 1.00 82.50 88 TYR A CA 1
ATOM 727 C C . TYR A 1 88 ? 9.126 -5.201 -5.961 1.00 82.50 88 TYR A C 1
ATOM 729 O O . TYR A 1 88 ? 8.890 -4.383 -6.849 1.00 82.50 88 TYR A O 1
ATOM 737 N N . TYR A 1 89 ? 8.918 -6.511 -6.122 1.00 81.38 89 TYR A N 1
ATOM 738 C CA . TYR A 1 89 ? 8.359 -7.069 -7.357 1.00 81.38 89 TYR A CA 1
ATOM 739 C C . TYR A 1 89 ? 6.963 -6.497 -7.640 1.00 81.38 89 TYR A C 1
ATOM 741 O O . TYR A 1 89 ? 6.677 -6.083 -8.760 1.00 81.38 89 TYR A O 1
ATOM 749 N N . 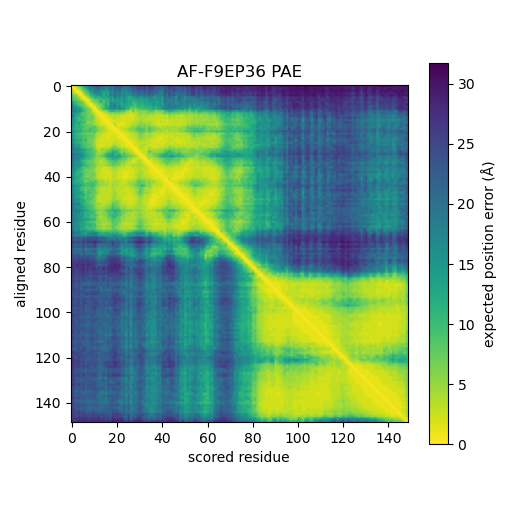SER A 1 90 ? 6.118 -6.371 -6.614 1.00 78.50 90 SER A N 1
ATOM 750 C CA . SER A 1 90 ? 4.785 -5.783 -6.762 1.00 78.50 90 SER A CA 1
ATOM 751 C C . SER A 1 90 ? 4.786 -4.274 -7.018 1.00 78.50 90 SER A C 1
ATOM 753 O O . SER A 1 90 ? 3.944 -3.800 -7.779 1.00 78.50 90 SER A O 1
ATOM 755 N N . ILE A 1 91 ? 5.715 -3.518 -6.417 1.00 82.19 91 ILE A N 1
ATOM 756 C CA . ILE A 1 91 ? 5.889 -2.078 -6.679 1.00 82.19 91 ILE A CA 1
ATOM 757 C C . ILE A 1 91 ? 6.252 -1.853 -8.146 1.00 82.19 91 ILE A C 1
ATOM 759 O O . ILE A 1 91 ? 5.676 -0.982 -8.799 1.00 82.19 91 ILE A O 1
ATOM 763 N N . LEU A 1 92 ? 7.175 -2.664 -8.666 1.00 84.12 92 LEU A N 1
ATOM 764 C CA . LEU A 1 92 ? 7.597 -2.592 -10.060 1.00 84.12 92 LEU A CA 1
ATOM 765 C C . LEU A 1 92 ? 6.614 -3.277 -11.023 1.00 84.12 92 LEU A C 1
ATOM 767 O O . LEU A 1 92 ? 6.749 -3.143 -12.236 1.00 84.12 92 LEU A O 1
ATOM 771 N N . GLY A 1 93 ? 5.610 -3.989 -10.502 1.00 81.94 93 GLY A N 1
ATOM 772 C CA . GLY A 1 93 ? 4.619 -4.711 -11.300 1.00 81.94 93 GLY A CA 1
ATOM 773 C C . GLY A 1 93 ? 5.204 -5.891 -12.079 1.00 81.94 93 GLY A C 1
ATOM 774 O O . GLY A 1 93 ? 4.679 -6.248 -13.131 1.00 81.94 93 GLY A O 1
ATOM 775 N N . VAL A 1 94 ? 6.290 -6.483 -11.584 1.00 82.44 94 VAL A N 1
ATOM 776 C CA . VAL A 1 94 ? 7.028 -7.572 -12.234 1.00 82.44 94 VAL A CA 1
ATOM 777 C C . VAL A 1 94 ? 6.875 -8.885 -11.468 1.00 82.44 94 VAL A C 1
ATOM 779 O O . VAL A 1 94 ? 6.559 -8.911 -10.280 1.00 82.44 94 VAL A O 1
ATOM 782 N N . SER A 1 95 ? 7.097 -10.005 -12.157 1.00 76.00 95 SER A N 1
ATOM 783 C CA . SER A 1 95 ? 7.101 -11.332 -11.532 1.00 76.00 95 SER A CA 1
ATOM 784 C C . SER A 1 95 ? 8.423 -11.608 -10.809 1.00 76.00 95 SER A C 1
ATOM 786 O O . SER A 1 95 ? 9.452 -11.029 -11.145 1.00 76.00 95 SER A O 1
ATOM 788 N N . LYS A 1 96 ? 8.429 -12.554 -9.862 1.00 75.81 96 LYS A N 1
ATOM 789 C CA . LYS A 1 96 ? 9.651 -12.983 -9.152 1.00 75.81 96 LYS A CA 1
ATOM 790 C C . LYS A 1 96 ? 10.715 -13.582 -10.076 1.00 75.81 96 LYS A C 1
ATOM 792 O O . LYS A 1 96 ? 11.892 -13.531 -9.756 1.00 75.81 96 LYS A O 1
ATOM 797 N N . ASN A 1 97 ? 10.291 -14.116 -11.221 1.00 78.31 97 ASN A N 1
ATOM 798 C CA . ASN A 1 97 ? 11.169 -14.724 -12.225 1.00 78.31 97 ASN A CA 1
ATOM 799 C C . ASN A 1 97 ? 11.571 -13.728 -13.330 1.00 78.31 97 ASN A C 1
ATOM 801 O O . ASN A 1 97 ? 11.944 -14.144 -14.424 1.00 78.31 97 ASN A O 1
ATOM 805 N N . VAL A 1 98 ? 11.406 -12.421 -13.098 1.00 85.00 98 VAL A N 1
ATOM 806 C CA . VAL A 1 98 ? 11.776 -11.384 -14.071 1.00 85.00 98 VAL A CA 1
ATOM 807 C C . VAL A 1 98 ? 13.285 -11.408 -14.333 1.00 85.00 98 VAL A C 1
ATOM 809 O O . VAL A 1 98 ? 14.069 -11.717 -13.442 1.00 85.00 98 VAL A O 1
ATOM 812 N N . THR A 1 99 ? 13.710 -11.091 -15.552 1.00 87.81 99 THR A N 1
ATOM 813 C CA . THR A 1 99 ? 15.135 -10.950 -15.884 1.00 87.81 99 THR A CA 1
ATOM 814 C C . THR A 1 99 ? 15.646 -9.558 -15.496 1.00 87.81 99 THR A C 1
ATOM 816 O O . THR A 1 99 ? 14.862 -8.619 -15.346 1.00 87.81 99 THR A O 1
ATOM 819 N N . LYS A 1 100 ? 16.971 -9.377 -15.384 1.00 87.94 100 LYS A N 1
ATOM 820 C CA . LYS A 1 100 ? 17.579 -8.047 -15.159 1.00 87.94 100 LYS A CA 1
ATOM 821 C C . LYS A 1 100 ? 17.153 -7.032 -16.232 1.00 87.94 100 LYS A C 1
ATOM 823 O O . LYS A 1 100 ? 16.940 -5.860 -15.930 1.00 87.94 100 LYS A O 1
ATOM 828 N N . GLU A 1 101 ? 17.007 -7.481 -17.477 1.00 88.25 101 GLU A N 1
ATOM 829 C CA . GLU A 1 101 ? 16.601 -6.639 -18.605 1.00 88.25 101 GLU A CA 1
ATOM 830 C C . GLU A 1 101 ? 15.141 -6.194 -18.495 1.00 88.25 101 GLU A C 1
ATOM 832 O O . GLU A 1 101 ? 14.841 -5.010 -18.657 1.00 88.25 101 GLU A O 1
ATOM 837 N N . ASP A 1 102 ? 14.237 -7.116 -18.165 1.00 87.19 102 ASP A N 1
ATOM 838 C CA . ASP A 1 102 ? 12.815 -6.806 -18.004 1.00 87.19 102 ASP A CA 1
ATOM 839 C C . ASP A 1 102 ? 12.543 -5.990 -16.736 1.00 87.19 102 ASP A C 1
ATOM 841 O O . ASP A 1 102 ? 11.709 -5.084 -16.755 1.00 87.19 102 ASP A O 1
ATOM 845 N N . LEU A 1 103 ? 13.304 -6.225 -15.661 1.00 88.56 103 LEU A N 1
ATOM 846 C CA . LEU A 1 103 ? 13.278 -5.393 -14.459 1.00 88.56 103 LEU A CA 1
ATOM 847 C C . LEU A 1 103 ? 13.647 -3.944 -14.794 1.00 88.56 103 LEU A C 1
ATOM 849 O O . LEU A 1 103 ? 12.952 -3.009 -14.394 1.00 88.56 103 LEU A O 1
ATOM 853 N N . LYS A 1 104 ? 14.727 -3.758 -15.561 1.00 90.00 104 LYS A N 1
ATOM 854 C CA . LYS A 1 104 ? 15.193 -2.442 -16.001 1.00 90.00 104 LYS A CA 1
ATOM 855 C C . LYS A 1 104 ? 14.148 -1.761 -16.887 1.00 90.00 104 LYS A C 1
ATOM 857 O O . LYS A 1 104 ? 13.851 -0.590 -16.667 1.00 90.00 104 LYS A O 1
ATOM 862 N N . LYS A 1 105 ? 13.529 -2.484 -17.829 1.00 90.19 105 LYS A N 1
ATOM 863 C CA . LYS A 1 105 ? 12.419 -1.958 -18.649 1.00 90.19 105 LYS A CA 1
ATOM 864 C C . LYS A 1 105 ? 11.237 -1.502 -17.792 1.00 90.19 105 LYS A C 1
ATOM 866 O O . LYS A 1 105 ? 10.779 -0.376 -17.963 1.00 90.19 105 LYS A O 1
ATOM 871 N N . ALA A 1 106 ? 10.781 -2.333 -16.853 1.00 88.88 106 ALA A N 1
ATOM 872 C CA . ALA A 1 106 ? 9.675 -1.989 -15.959 1.00 88.88 106 ALA A CA 1
ATOM 873 C C . ALA A 1 106 ? 9.986 -0.742 -15.117 1.00 88.88 106 ALA A C 1
ATOM 875 O O . ALA A 1 106 ? 9.150 0.156 -15.005 1.00 88.88 106 ALA A O 1
ATOM 876 N N . TYR A 1 107 ? 11.212 -0.642 -14.598 1.00 91.31 107 TYR A N 1
ATOM 877 C CA . TYR A 1 107 ? 11.688 0.548 -13.898 1.00 91.31 107 TYR A CA 1
ATOM 878 C C . TYR A 1 107 ? 11.629 1.801 -14.784 1.00 91.31 107 TYR A C 1
ATOM 880 O O . TYR A 1 107 ? 11.020 2.791 -14.383 1.00 91.31 107 TYR A O 1
ATOM 888 N N . TYR A 1 108 ? 12.178 1.769 -16.005 1.00 90.94 108 TYR A N 1
ATOM 889 C CA . TYR A 1 108 ? 12.139 2.929 -16.908 1.00 90.94 108 TYR A CA 1
ATOM 890 C C . TYR A 1 108 ? 10.716 3.368 -17.259 1.00 90.94 108 TYR A C 1
ATOM 892 O O . TYR A 1 108 ? 10.438 4.568 -17.286 1.00 90.94 108 TYR A O 1
ATOM 900 N N . GLU A 1 109 ? 9.811 2.420 -17.493 1.00 89.50 109 GLU A N 1
ATOM 901 C CA . GLU A 1 109 ? 8.404 2.717 -17.774 1.00 89.50 109 GLU A CA 1
ATOM 902 C C . GLU A 1 109 ? 7.729 3.413 -16.585 1.00 89.50 109 GLU A C 1
ATOM 904 O O . GLU A 1 109 ? 7.018 4.409 -16.753 1.00 89.50 109 GLU A O 1
ATOM 909 N N . LEU A 1 110 ? 7.998 2.944 -15.364 1.00 88.06 110 LEU A N 1
ATOM 910 C CA . LEU A 1 110 ? 7.468 3.543 -14.142 1.00 88.06 110 LEU A CA 1
ATOM 911 C C . LEU A 1 110 ? 8.073 4.920 -13.863 1.00 88.06 110 LEU A C 1
ATOM 913 O O . LEU A 1 110 ? 7.326 5.850 -13.566 1.00 88.06 110 LEU A O 1
ATOM 917 N N . VAL A 1 111 ? 9.382 5.093 -14.044 1.00 90.31 111 VAL A N 1
ATOM 918 C CA . VAL A 1 111 ? 10.048 6.398 -13.943 1.00 90.31 111 VAL A CA 1
ATOM 919 C C . VAL A 1 111 ? 9.445 7.376 -14.941 1.00 90.31 111 VAL A C 1
ATOM 921 O O . VAL A 1 111 ? 9.021 8.458 -14.560 1.00 90.31 111 VAL A O 1
ATOM 924 N N . LYS A 1 112 ? 9.298 6.988 -16.210 1.00 89.38 112 LYS A N 1
ATOM 925 C CA . LYS A 1 112 ? 8.684 7.835 -17.243 1.00 89.38 112 LYS A CA 1
ATOM 926 C C . LYS A 1 112 ? 7.223 8.172 -16.935 1.00 89.38 112 LYS A C 1
ATOM 928 O O . LYS A 1 112 ? 6.709 9.186 -17.418 1.00 89.38 112 LYS A O 1
ATOM 933 N N . LYS A 1 113 ? 6.529 7.326 -16.172 1.00 85.44 113 LYS A N 1
ATOM 934 C CA . LYS A 1 113 ? 5.141 7.535 -15.747 1.00 85.44 113 LYS A CA 1
ATOM 935 C C . LYS A 1 113 ? 5.026 8.450 -14.528 1.00 85.44 113 LYS A C 1
ATOM 937 O O . LYS A 1 113 ? 4.118 9.274 -14.507 1.00 85.44 113 LYS A O 1
ATOM 942 N N . TYR A 1 114 ? 5.921 8.313 -13.552 1.00 84.50 114 TYR A N 1
ATOM 943 C CA . TYR A 1 114 ? 5.890 9.026 -12.270 1.00 84.50 114 TYR A CA 1
ATOM 944 C C . TYR A 1 114 ? 6.933 10.154 -12.158 1.00 84.50 114 TYR A C 1
ATOM 946 O O . TYR A 1 114 ? 7.077 10.742 -11.090 1.00 84.50 114 TYR A O 1
ATOM 954 N N . HIS A 1 115 ? 7.629 10.491 -13.251 1.00 83.38 115 HIS A N 1
ATOM 955 C CA . HIS A 1 115 ? 8.657 11.532 -13.273 1.00 83.38 115 HIS A CA 1
ATOM 956 C C . HIS A 1 115 ? 8.093 12.885 -12.808 1.00 83.38 115 HIS A C 1
ATOM 958 O O . HIS A 1 115 ? 7.080 13.322 -13.362 1.00 83.38 115 HIS A O 1
ATOM 964 N N . PRO A 1 116 ? 8.749 13.585 -11.863 1.00 78.81 116 PRO A N 1
ATOM 965 C CA . PRO A 1 116 ? 8.227 14.821 -11.272 1.00 78.81 116 PRO A CA 1
ATOM 966 C C . PRO A 1 116 ? 7.947 15.920 -12.307 1.00 78.81 116 PRO A C 1
ATOM 968 O O . PRO A 1 116 ? 6.961 16.638 -12.166 1.00 78.81 116 PRO A O 1
ATOM 971 N N . ASP A 1 117 ? 8.735 15.978 -13.384 1.00 84.88 117 ASP A N 1
ATOM 972 C CA . ASP A 1 117 ? 8.559 16.906 -14.517 1.00 84.88 117 ASP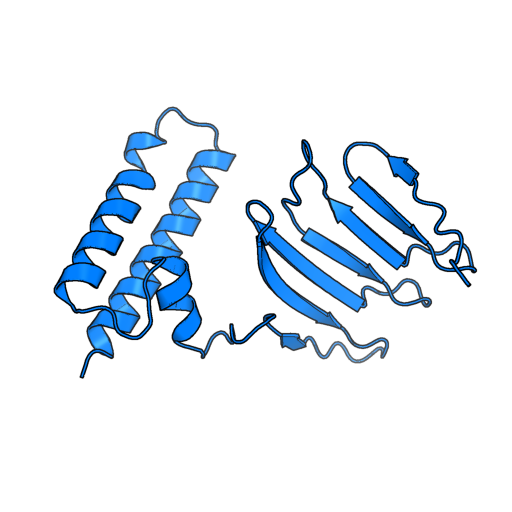 A CA 1
ATOM 973 C C . ASP A 1 117 ? 7.159 16.815 -15.155 1.00 84.88 117 ASP A C 1
ATOM 975 O O . ASP A 1 117 ? 6.532 17.821 -15.471 1.00 84.88 117 ASP A O 1
ATOM 979 N N . LYS A 1 118 ? 6.577 15.607 -15.236 1.00 82.56 118 LYS A N 1
ATOM 980 C CA . LYS A 1 118 ? 5.212 15.429 -15.760 1.00 82.56 118 LYS A CA 1
ATOM 981 C C . LYS A 1 118 ? 4.128 15.967 -14.835 1.00 82.56 118 LYS A C 1
ATOM 983 O O . LYS A 1 118 ? 3.019 16.236 -15.292 1.00 82.56 118 LYS A O 1
ATOM 988 N N . PHE A 1 119 ? 4.433 16.094 -13.548 1.00 80.44 119 PHE A N 1
ATOM 989 C CA . PHE A 1 119 ? 3.500 16.559 -12.529 1.00 80.44 119 PHE A CA 1
ATOM 990 C C . PHE A 1 119 ? 3.787 17.997 -12.101 1.00 80.44 119 PHE A C 1
ATOM 992 O O . PHE A 1 119 ? 3.143 18.487 -11.175 1.00 80.44 119 PHE A O 1
ATOM 999 N N . GLU A 1 120 ? 4.699 18.705 -12.776 1.00 75.25 120 GLU A N 1
ATOM 1000 C CA . GLU A 1 120 ? 5.067 20.085 -12.447 1.00 75.25 120 GLU A CA 1
ATOM 1001 C C . GLU A 1 120 ? 3.853 21.032 -12.478 1.00 75.25 120 GLU A C 1
ATOM 1003 O O . GLU A 1 120 ? 3.704 21.884 -11.600 1.00 75.25 120 GLU A O 1
ATOM 1008 N N . ASN A 1 121 ? 2.908 20.784 -13.390 1.00 79.88 121 ASN A N 1
ATOM 1009 C CA . ASN A 1 121 ? 1.650 21.529 -13.516 1.00 79.88 121 ASN A CA 1
ATOM 1010 C C . ASN A 1 121 ? 0.454 20.889 -12.774 1.00 79.88 121 ASN A C 1
ATOM 1012 O O . ASN A 1 121 ? -0.674 21.357 -12.901 1.00 79.88 121 ASN A O 1
ATOM 1016 N N . SER A 1 122 ? 0.665 19.808 -12.015 1.00 81.25 122 SER A N 1
ATOM 1017 C CA . SER A 1 122 ? -0.397 19.084 -11.294 1.00 81.25 122 SER A CA 1
ATOM 1018 C C . SER A 1 122 ? -0.624 19.605 -9.869 1.00 81.25 122 SER A C 1
ATOM 1020 O O . SER A 1 122 ? 0.171 20.374 -9.319 1.00 81.25 122 SER A O 1
ATOM 1022 N N . SER A 1 123 ? -1.714 19.162 -9.233 1.00 84.25 123 SER A N 1
ATOM 1023 C CA . SER A 1 123 ? -2.040 19.543 -7.855 1.00 84.25 123 SER A CA 1
ATOM 1024 C C . SER A 1 123 ? -0.969 19.080 -6.857 1.00 84.25 123 SER A C 1
ATOM 1026 O O . SER A 1 123 ? -0.323 18.049 -7.048 1.00 84.25 123 SER A O 1
ATOM 1028 N N . LYS A 1 124 ? -0.828 19.782 -5.721 1.00 79.81 124 LYS A N 1
ATOM 1029 C CA . LYS A 1 124 ? 0.106 19.423 -4.630 1.00 79.81 124 LYS A CA 1
ATOM 1030 C C . LYS A 1 124 ? -0.033 17.956 -4.197 1.00 79.81 124 LYS A C 1
ATOM 1032 O O . LYS A 1 124 ? 0.963 17.280 -3.970 1.00 79.81 124 LYS A O 1
ATOM 1037 N N . LYS A 1 125 ? -1.267 17.445 -4.153 1.00 74.00 125 LYS A N 1
ATOM 1038 C CA . LYS A 1 125 ? -1.566 16.047 -3.800 1.00 74.00 125 LYS A CA 1
ATOM 1039 C C . LYS A 1 125 ? -1.115 15.048 -4.872 1.00 74.00 125 LYS A C 1
ATOM 1041 O O . LYS A 1 125 ? -0.806 13.906 -4.553 1.00 74.00 125 LYS A O 1
ATOM 1046 N N . GLU A 1 126 ? -1.108 15.446 -6.140 1.00 74.81 126 GLU A N 1
ATOM 1047 C CA . GLU A 1 126 ? -0.640 14.606 -7.249 1.00 74.81 126 GLU A CA 1
ATOM 1048 C C . GLU A 1 126 ? 0.884 14.569 -7.300 1.00 74.81 126 GLU A C 1
ATOM 1050 O O . GLU A 1 126 ? 1.451 13.488 -7.432 1.00 74.81 126 GLU A O 1
ATOM 1055 N N . LYS A 1 127 ? 1.536 15.716 -7.073 1.00 80.19 127 LYS A N 1
ATOM 1056 C CA . LYS A 1 127 ? 2.992 15.814 -6.904 1.00 80.19 127 LYS A CA 1
ATOM 1057 C C . LYS A 1 127 ? 3.488 14.930 -5.762 1.00 80.19 127 LYS A C 1
ATOM 1059 O O . LYS A 1 127 ? 4.379 14.117 -5.964 1.00 80.19 127 LYS A O 1
ATOM 1064 N N . GLU A 1 128 ? 2.853 15.017 -4.594 1.00 76.00 128 GLU A N 1
ATOM 1065 C CA . GLU A 1 128 ? 3.206 14.198 -3.427 1.00 76.00 128 GLU A CA 1
ATOM 1066 C C . GLU A 1 128 ? 2.999 12.696 -3.687 1.00 76.00 128 GLU A C 1
ATOM 1068 O O . GLU A 1 128 ? 3.814 11.863 -3.294 1.00 76.00 128 GLU A O 1
ATOM 1073 N N . LYS A 1 129 ? 1.930 12.320 -4.401 1.00 75.94 129 LYS A N 1
ATOM 1074 C CA . LYS A 1 129 ? 1.716 10.926 -4.815 1.00 75.94 129 LYS A CA 1
ATOM 1075 C C . LYS A 1 129 ? 2.782 10.441 -5.793 1.00 75.94 129 LYS A C 1
ATOM 1077 O O . LYS A 1 129 ? 3.231 9.306 -5.650 1.00 75.94 129 LYS A O 1
ATOM 1082 N N . ALA A 1 130 ? 3.142 11.258 -6.781 1.00 78.44 130 ALA A N 1
ATOM 1083 C CA . ALA A 1 130 ? 4.176 10.928 -7.753 1.00 78.44 130 ALA A CA 1
ATOM 1084 C C . ALA A 1 130 ? 5.539 10.782 -7.067 1.00 78.44 130 ALA A C 1
ATOM 1086 O O . ALA A 1 130 ? 6.215 9.784 -7.287 1.00 78.44 130 ALA A O 1
ATOM 1087 N N . GLU A 1 131 ? 5.884 11.696 -6.159 1.00 80.75 131 GLU A N 1
ATOM 1088 C CA . GLU A 1 131 ? 7.129 11.646 -5.390 1.00 80.75 131 GLU A CA 1
ATOM 1089 C C . GLU A 1 131 ? 7.215 10.392 -4.509 1.00 80.75 131 GLU A C 1
ATOM 1091 O O . GLU A 1 131 ? 8.212 9.673 -4.559 1.00 80.75 131 GLU A O 1
ATOM 1096 N N . ASN A 1 132 ? 6.164 10.088 -3.740 1.00 76.69 132 ASN A N 1
ATOM 1097 C CA . ASN A 1 132 ? 6.134 8.886 -2.904 1.00 76.69 132 ASN A CA 1
ATOM 1098 C C . ASN A 1 132 ? 6.250 7.610 -3.748 1.00 76.69 132 ASN A C 1
ATOM 1100 O O . ASN A 1 132 ? 7.003 6.706 -3.400 1.00 76.69 132 ASN A O 1
ATOM 1104 N N . MET A 1 133 ? 5.559 7.561 -4.891 1.00 78.44 133 MET A N 1
ATOM 1105 C CA . MET A 1 133 ? 5.661 6.427 -5.807 1.00 78.44 133 MET A CA 1
ATOM 1106 C C . MET A 1 133 ? 7.075 6.301 -6.384 1.00 78.44 133 MET A C 1
ATOM 1108 O O . MET A 1 133 ? 7.602 5.199 -6.466 1.00 78.44 133 MET A O 1
ATOM 1112 N N . MET A 1 134 ? 7.700 7.418 -6.760 1.00 85.00 134 MET A N 1
ATOM 1113 C CA . MET A 1 134 ? 9.056 7.447 -7.304 1.00 85.00 134 MET A CA 1
ATOM 1114 C C . MET A 1 134 ? 10.084 6.947 -6.280 1.00 85.00 134 MET A C 1
ATOM 1116 O O . MET A 1 134 ? 10.971 6.173 -6.633 1.00 85.00 134 MET A O 1
ATOM 1120 N N . LYS A 1 135 ? 9.932 7.326 -5.003 1.00 83.06 135 LYS A N 1
ATOM 1121 C CA . LYS A 1 135 ? 10.748 6.795 -3.899 1.00 83.06 135 LYS A CA 1
ATOM 1122 C C . LYS A 1 135 ? 10.600 5.278 -3.770 1.00 83.06 135 LYS A C 1
ATOM 1124 O O . LYS A 1 135 ? 11.611 4.583 -3.770 1.00 83.06 135 LYS A O 1
ATOM 1129 N N . ASP A 1 136 ? 9.365 4.772 -3.741 1.00 82.31 136 ASP A N 1
ATOM 1130 C CA . ASP A 1 136 ? 9.095 3.328 -3.670 1.00 82.31 136 ASP A CA 1
ATOM 1131 C C . ASP A 1 136 ? 9.690 2.570 -4.877 1.00 82.31 136 ASP A C 1
ATOM 1133 O O . ASP A 1 136 ? 10.260 1.492 -4.713 1.00 82.31 136 ASP A O 1
ATOM 1137 N N . ILE A 1 137 ? 9.580 3.126 -6.092 1.00 86.25 137 ILE A N 1
ATOM 1138 C CA . ILE A 1 137 ? 10.122 2.539 -7.331 1.00 86.25 137 ILE A CA 1
ATOM 1139 C C . ILE A 1 137 ? 11.651 2.437 -7.274 1.00 86.25 137 ILE A C 1
ATOM 1141 O O . ILE A 1 137 ? 12.202 1.391 -7.621 1.00 86.25 137 ILE A O 1
ATOM 1145 N N . ASN A 1 138 ? 12.330 3.501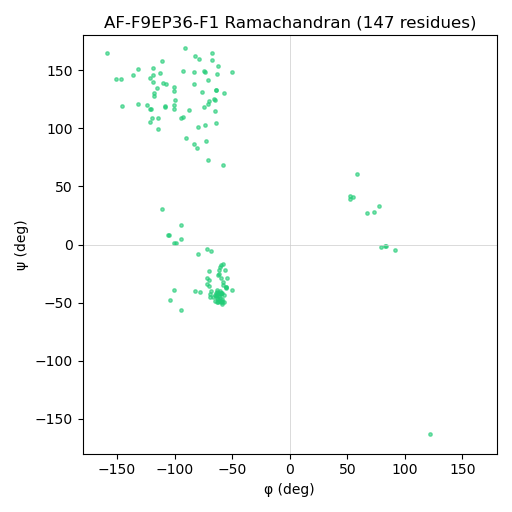 -6.836 1.00 86.75 138 ASN A N 1
ATOM 1146 C CA . ASN A 1 138 ? 13.789 3.518 -6.735 1.00 86.75 138 ASN A CA 1
ATOM 1147 C C . ASN A 1 138 ? 14.283 2.501 -5.701 1.00 86.75 138 ASN A C 1
ATOM 1149 O O . ASN A 1 138 ? 15.120 1.663 -6.028 1.00 86.75 138 ASN A O 1
ATOM 1153 N N . GLU A 1 139 ? 13.694 2.509 -4.501 1.00 84.69 139 GLU A N 1
ATOM 1154 C CA . GLU A 1 139 ? 14.028 1.566 -3.428 1.00 84.69 139 GLU A CA 1
ATOM 1155 C C . GLU A 1 139 ? 13.841 0.110 -3.889 1.00 84.69 139 GLU A C 1
ATOM 1157 O O . GLU A 1 139 ? 14.711 -0.741 -3.683 1.00 84.69 139 GLU A O 1
ATOM 1162 N N . ALA A 1 140 ? 12.737 -0.167 -4.593 1.00 85.69 140 ALA A N 1
ATOM 1163 C CA . ALA A 1 140 ? 12.452 -1.482 -5.148 1.00 85.69 140 ALA A CA 1
ATOM 1164 C C . ALA A 1 140 ? 13.478 -1.936 -6.182 1.00 85.69 140 ALA A C 1
ATOM 1166 O O . ALA A 1 140 ? 13.951 -3.073 -6.133 1.00 85.69 140 ALA A O 1
ATOM 1167 N N . TYR A 1 141 ? 13.825 -1.059 -7.120 1.00 89.25 141 TYR A N 1
ATOM 1168 C CA . TYR A 1 141 ? 14.780 -1.379 -8.169 1.00 89.25 141 TYR A CA 1
ATOM 1169 C C . TYR A 1 141 ? 16.187 -1.605 -7.611 1.00 89.25 141 TYR A C 1
ATOM 1171 O O . TYR A 1 141 ? 16.819 -2.603 -7.958 1.00 89.25 141 TYR A O 1
ATOM 1179 N N . GLU A 1 142 ? 16.658 -0.737 -6.711 1.00 87.69 142 GLU A N 1
ATOM 1180 C CA . GLU A 1 142 ? 17.972 -0.869 -6.074 1.00 87.69 142 GLU A CA 1
ATOM 1181 C C . GLU A 1 142 ? 18.091 -2.169 -5.280 1.00 87.69 142 GLU A C 1
ATOM 1183 O O . GLU A 1 142 ? 19.072 -2.906 -5.428 1.00 87.69 142 GLU A O 1
ATOM 1188 N N . TYR A 1 143 ? 17.074 -2.489 -4.474 1.00 85.62 143 TYR A N 1
ATOM 1189 C CA . TYR A 1 143 ? 17.069 -3.724 -3.704 1.00 85.62 143 TYR A CA 1
ATOM 1190 C C . TYR A 1 143 ? 17.095 -4.947 -4.619 1.00 85.62 143 TYR A C 1
ATOM 1192 O O . TYR A 1 143 ? 17.907 -5.851 -4.412 1.00 85.62 143 TYR A O 1
ATOM 1200 N N . LEU A 1 144 ? 16.224 -4.997 -5.631 1.00 85.44 144 LEU A N 1
ATOM 1201 C CA . LEU A 1 144 ? 16.159 -6.144 -6.531 1.00 85.44 144 LEU A CA 1
ATOM 1202 C C . LEU A 1 144 ? 17.471 -6.303 -7.293 1.00 85.44 144 LEU A C 1
ATOM 1204 O O . LEU A 1 144 ? 18.065 -7.373 -7.228 1.00 85.44 144 LEU A O 1
ATOM 1208 N N . MET A 1 145 ? 17.994 -5.238 -7.905 1.00 86.06 145 MET A N 1
ATOM 1209 C CA . MET A 1 145 ? 19.273 -5.265 -8.626 1.00 86.06 145 MET A CA 1
ATOM 1210 C C . MET A 1 145 ? 20.440 -5.769 -7.773 1.00 86.06 145 MET A C 1
ATOM 1212 O O . MET A 1 145 ? 21.287 -6.501 -8.280 1.00 86.06 145 MET A O 1
ATOM 1216 N N . LYS A 1 146 ? 20.476 -5.413 -6.484 1.00 84.19 146 LYS A N 1
ATOM 1217 C CA . LYS A 1 146 ? 21.511 -5.870 -5.546 1.00 84.19 146 LYS A CA 1
ATOM 1218 C C . LYS A 1 146 ? 21.373 -7.349 -5.163 1.00 84.19 146 LYS A C 1
ATOM 1220 O O . LYS A 1 146 ? 22.376 -7.982 -4.854 1.00 84.19 146 LYS A O 1
ATOM 1225 N N . ASN A 1 147 ? 20.154 -7.889 -5.174 1.00 79.31 147 ASN A N 1
ATOM 1226 C CA . ASN A 1 147 ? 19.847 -9.272 -4.786 1.00 79.31 147 ASN A CA 1
ATOM 1227 C C . ASN A 1 147 ? 19.656 -10.224 -5.983 1.00 79.31 147 ASN A C 1
ATOM 1229 O O . ASN A 1 147 ? 19.383 -11.405 -5.780 1.00 79.31 147 ASN A O 1
ATOM 1233 N N . PHE A 1 148 ? 19.801 -9.742 -7.222 1.00 74.19 148 PHE A N 1
ATOM 1234 C CA . PHE A 1 148 ? 19.870 -10.590 -8.411 1.00 74.19 148 PHE A CA 1
ATOM 1235 C C . PHE A 1 148 ? 21.227 -11.321 -8.455 1.00 74.19 148 PHE A C 1
ATOM 1237 O O . PHE A 1 148 ? 22.197 -10.809 -9.031 1.00 74.19 148 PHE A O 1
ATOM 1244 N N . ILE A 1 149 ? 21.271 -12.502 -7.833 1.00 54.03 149 ILE A N 1
ATOM 1245 C CA . ILE A 1 149 ? 22.378 -13.470 -7.914 1.00 54.03 149 ILE A CA 1
ATOM 1246 C C . ILE A 1 149 ? 22.381 -14.111 -9.303 1.00 54.03 149 ILE A C 1
ATOM 1248 O O . ILE A 1 149 ? 21.299 -14.564 -9.739 1.00 54.03 149 ILE A O 1
#

Sequence (149 aa):
MRTPFKNSLKSGKMEAFYESGRIKIEIPYSRGVVNGIAKEYFESGRLAKEIHYKDGKEMFYKSYFDNDNKQEKEKYSNGYSKDNPNRYYSILGVSKNVTKEDLKKAYYELVKKYHPDKFENSSKKEKEKAENMMKDINEAYEYLMKNFI

Foldseek 3Di:
DDDDFPFDPPDQWTWTADPVRATAKIFRHDPNATAAWIWGADPVRHTAKIFHDHRNDTFWMWGADPDPPGPIDGGGPDQDPPPGLVSLCVLLVHDPPDDLVVSVVSLVVLCVVLPLVVCVVPDPVSSVVSVVSNVSSVVSSVVVVVPPD

Solvent-accessible surface area (backbone atoms only — not comparable to full-atom values): 8518 Å² total; per-residue (Å²): 140,84,81,88,75,73,68,48,79,55,91,54,27,44,37,39,55,43,97,87,68,44,63,31,34,38,38,36,31,56,96,92,33,39,48,44,64,24,40,30,31,35,93,89,67,47,69,30,33,40,38,38,28,55,88,58,38,80,63,35,27,39,37,42,58,97,55,93,68,86,58,75,43,79,48,34,61,86,68,37,46,99,87,31,70,59,42,32,31,59,68,54,70,48,61,94,84,56,48,76,68,56,48,50,50,39,46,51,55,48,46,74,70,37,38,64,79,82,32,68,89,48,56,73,72,52,37,51,50,28,52,55,49,44,51,53,44,50,56,25,50,55,52,49,64,73,67,67,124

InterPro domains:
  IPR001623 DnaJ domain [PF00226] (88-146)
  IPR001623 DnaJ domain [PR00625] (89-107)
  IPR001623 DnaJ domain [PR00625] (107-122)
  IPR001623 DnaJ domain [PR00625] (129-149)
  IPR001623 DnaJ domain [PS50076] (87-149)
  IPR001623 DnaJ domain [SM00271] (86-149)
  IPR001623 DnaJ domain [cd06257] (88-144)
  IPR011652 MORN variant [PF07661] (12-29)
  IPR011652 MORN variant [PF07661] (35-55)
  IPR036869 Chaperone J-domain superfamily [G3DSA:1.10.287.110] (84-147)
  IPR03686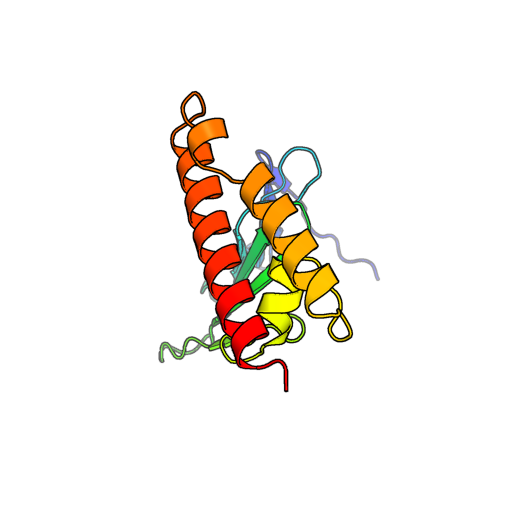9 Chaperone J-domain superfamily [SSF46565] (64-146)
  IPR051727 DnaJ Homolog Subfamily C Member 3 Co-Chaperones [PTHR44140] (62-147)